Protein AF-A0A7S2U268-F1 (afdb_monomer)

Organism: NCBI:txid641309

pLDDT: mean 91.75, std 9.4, range [58.88, 98.69]

Secondary structure (DSSP, 8-state):
-----TTSPPB-TTSPBP--EEEEEE-GGGSHHHHHH--EEEEEEPPEEEES--TTSSPEEEE-EEEEEEESSSSSPEEEEEEEEGGG--SPPPTTS-S-----S------TTTT-

Sequence (116 aa):
NATIVSGTIWKDTDGRAVHAHGAGVLLPHAHPDGQATGRYFMVGTTQKLPLPYGPKGEPAWISQGINLYSSPDLAAWTFEGEILANTSITTPLPPGEPGFYRIERPKLLYNALTDR

Nearest PDB structures (foldseek):
  3vsf-assembly4_D  TM=8.263E-01  e=2.862E-04  Acetivibrio thermocellus ATCC 27405
  3qz4-assembly2_B  TM=7.766E-01  e=2.216E-01  Bacteroides thetaiotaomicron
  3qef-assembly1_A  TM=7.635E-01  e=4.385E-01  Cellvibrio japonicus Ueda107
  4jde-assembly1_B  TM=4.069E-01  e=6.346E+00  Caenorhabditis elegans

InterPro domains:
  IPR023296 Glycosyl hydrolase, five-bladed beta-propeller domain superfamily [G3DSA:2.115.10.20] (1-116)
  IPR023296 Glycosyl hydrolase, five-bladed beta-propeller domain superfamily [SSF75005] (37-111)

Solvent-accessible surface area (backbone atoms only — not comparable to full-atom values): 6940 Å² total; per-residue (Å²): 132,74,75,86,69,84,97,58,89,51,50,26,79,85,68,45,74,66,45,50,44,61,53,37,72,40,52,21,87,63,36,72,68,18,56,78,68,55,26,33,38,39,34,6,16,31,62,67,44,82,38,93,46,26,80,82,69,44,81,31,73,43,26,56,30,31,26,34,29,36,20,79,66,86,50,61,31,38,80,73,43,74,81,41,50,52,86,71,58,81,76,80,74,65,92,84,57,61,83,71,71,90,57,76,57,48,81,79,78,62,41,83,92,72,77,78

Structure (mmCIF, N/CA/C/O backbone):
data_AF-A0A7S2U268-F1
#
_entry.id   AF-A0A7S2U268-F1
#
loop_
_atom_site.group_PDB
_atom_site.id
_atom_site.type_symbol
_atom_site.label_atom_id
_atom_site.label_alt_id
_atom_site.label_comp_id
_atom_site.label_asym_id
_atom_site.label_entity_id
_atom_site.label_seq_id
_atom_site.pdbx_PDB_ins_code
_atom_site.Cartn_x
_atom_site.Cartn_y
_atom_site.Cartn_z
_atom_site.occupancy
_atom_site.B_iso_or_equiv
_atom_site.auth_seq_id
_atom_site.auth_comp_id
_atom_site.auth_asym_id
_atom_site.auth_atom_id
_atom_site.pdbx_PDB_model_num
ATOM 1 N N . ASN A 1 1 ? -16.799 -10.611 15.903 1.00 60.53 1 ASN A N 1
ATOM 2 C CA . ASN A 1 1 ? -15.527 -11.275 15.557 1.00 60.53 1 ASN A CA 1
ATOM 3 C C . ASN A 1 1 ? -15.279 -11.159 14.074 1.00 60.53 1 ASN A C 1
ATOM 5 O O . ASN A 1 1 ? -16.078 -11.660 13.292 1.00 60.53 1 ASN A O 1
ATOM 9 N N . ALA A 1 2 ? -14.182 -10.502 13.714 1.00 75.25 2 ALA A N 1
ATOM 10 C CA . ALA A 1 2 ? -13.579 -10.619 12.397 1.00 75.25 2 ALA A CA 1
ATOM 11 C C . ALA A 1 2 ? -13.251 -12.097 12.113 1.00 75.25 2 ALA A C 1
ATOM 13 O O . ALA A 1 2 ? -12.723 -12.787 12.986 1.00 75.25 2 ALA A O 1
ATOM 14 N N . THR A 1 3 ? -13.597 -12.597 10.925 1.00 85.56 3 THR A N 1
ATOM 15 C CA . THR A 1 3 ? -13.247 -13.957 10.487 1.00 85.56 3 THR A CA 1
ATOM 16 C C . THR A 1 3 ? -12.290 -13.854 9.315 1.00 85.56 3 THR A C 1
ATOM 18 O O . THR A 1 3 ? -12.619 -13.247 8.300 1.00 85.56 3 THR A O 1
ATOM 21 N N . ILE A 1 4 ? -11.115 -14.463 9.452 1.00 89.06 4 ILE A N 1
ATOM 22 C CA . ILE A 1 4 ? -10.127 -14.538 8.379 1.00 89.06 4 ILE A CA 1
ATOM 23 C C . ILE A 1 4 ? -10.269 -15.895 7.697 1.00 89.06 4 ILE A C 1
ATOM 25 O O . ILE A 1 4 ? -10.097 -16.935 8.332 1.00 89.06 4 ILE A O 1
ATOM 29 N N . VAL A 1 5 ? -10.553 -15.880 6.396 1.00 91.69 5 VAL A N 1
ATOM 30 C CA . VAL A 1 5 ? -10.553 -17.084 5.560 1.00 91.69 5 VAL A CA 1
ATOM 31 C C . VAL A 1 5 ? -9.268 -17.095 4.739 1.00 91.69 5 VAL A C 1
ATOM 33 O O . VAL A 1 5 ? -9.019 -16.217 3.910 1.00 91.69 5 VAL A O 1
ATOM 36 N N . SER A 1 6 ? -8.405 -18.068 5.025 1.00 93.00 6 SER A N 1
ATOM 37 C CA . SER A 1 6 ? -7.132 -18.227 4.321 1.00 93.00 6 SER A CA 1
ATOM 38 C C . SER A 1 6 ? -7.352 -18.751 2.899 1.00 93.00 6 SER A C 1
ATOM 40 O O . SER A 1 6 ? -8.242 -19.564 2.661 1.00 93.00 6 SER A O 1
ATOM 42 N N . GLY A 1 7 ? -6.532 -18.290 1.951 1.00 93.25 7 GLY A N 1
ATOM 43 C CA . GLY A 1 7 ? -6.568 -18.729 0.549 1.00 93.25 7 GLY A CA 1
ATOM 44 C C . GLY A 1 7 ? -7.660 -18.090 -0.317 1.00 93.25 7 GLY A C 1
ATOM 45 O O . GLY A 1 7 ? -7.687 -18.326 -1.521 1.00 93.25 7 GLY A O 1
ATOM 46 N N . THR A 1 8 ? -8.533 -17.256 0.254 1.00 93.31 8 THR A N 1
ATOM 47 C CA . THR A 1 8 ? -9.549 -16.504 -0.498 1.00 93.31 8 THR A CA 1
ATOM 48 C C . THR A 1 8 ? -9.107 -15.072 -0.762 1.00 93.31 8 THR A C 1
ATOM 50 O O . THR A 1 8 ? -8.431 -14.471 0.072 1.00 93.31 8 THR A O 1
ATOM 53 N N . ILE A 1 9 ? -9.537 -14.498 -1.889 1.00 93.75 9 ILE A N 1
ATOM 54 C CA . ILE A 1 9 ? -9.331 -13.073 -2.173 1.00 93.75 9 ILE A CA 1
ATOM 55 C C . ILE A 1 9 ? -10.084 -12.251 -1.126 1.00 93.75 9 ILE A C 1
ATOM 57 O O . ILE A 1 9 ? -11.311 -12.327 -1.037 1.00 93.75 9 ILE A O 1
ATOM 61 N N . TRP A 1 10 ? -9.350 -11.453 -0.355 1.00 94.56 10 TRP A N 1
ATOM 62 C CA . TRP A 1 10 ? -9.947 -10.457 0.528 1.00 94.56 10 TRP A CA 1
ATOM 63 C C . TRP A 1 10 ? -10.436 -9.282 -0.304 1.00 94.56 10 TRP A C 1
ATOM 65 O O . TRP A 1 10 ? -9.751 -8.844 -1.232 1.00 94.56 10 TRP A O 1
ATOM 75 N N . LYS A 1 11 ? -11.619 -8.781 0.038 1.00 96.31 11 LYS A N 1
ATOM 76 C CA . LYS A 1 11 ? -12.142 -7.542 -0.523 1.00 96.31 11 LYS A CA 1
ATOM 77 C C . LYS A 1 11 ? -11.982 -6.422 0.493 1.00 96.31 11 LYS A C 1
ATOM 79 O O . LYS A 1 11 ? -12.218 -6.645 1.679 1.00 96.31 11 LYS A O 1
ATOM 84 N N . ASP A 1 12 ? -11.563 -5.258 0.022 1.00 97.69 12 ASP A N 1
ATOM 85 C CA . ASP A 1 12 ? -11.554 -4.039 0.818 1.00 97.69 12 ASP A CA 1
ATOM 86 C C . ASP A 1 12 ? -12.986 -3.530 1.061 1.00 97.69 12 ASP A C 1
ATOM 88 O O . ASP A 1 12 ? -13.970 -4.107 0.582 1.00 97.69 12 ASP A O 1
ATOM 92 N N . THR A 1 13 ? -13.114 -2.445 1.825 1.00 97.44 13 THR A N 1
ATOM 93 C CA . THR A 1 13 ? -14.405 -1.819 2.153 1.00 97.44 13 THR A CA 1
ATOM 94 C C . THR A 1 13 ? -15.181 -1.320 0.933 1.00 97.44 13 THR A C 1
ATOM 96 O O . THR A 1 13 ? -16.395 -1.154 1.026 1.00 97.44 13 THR A O 1
ATOM 99 N N . ASP A 1 14 ? -14.516 -1.147 -0.211 1.00 98.06 14 ASP A N 1
ATOM 100 C CA . ASP A 1 14 ? -15.131 -0.755 -1.481 1.00 98.06 14 ASP A CA 1
ATOM 101 C C . ASP A 1 14 ? -15.436 -1.967 -2.383 1.00 98.06 14 ASP A C 1
ATOM 103 O O . ASP A 1 14 ? -15.890 -1.823 -3.522 1.00 98.06 14 ASP A O 1
ATOM 107 N N . GLY A 1 15 ? -15.180 -3.186 -1.902 1.00 97.25 15 GLY A N 1
ATOM 108 C CA . GLY A 1 15 ? -15.417 -4.427 -2.629 1.00 97.25 15 GLY A CA 1
ATOM 109 C C . GLY A 1 15 ? -14.335 -4.792 -3.652 1.00 97.25 15 GLY A C 1
ATOM 110 O O . GLY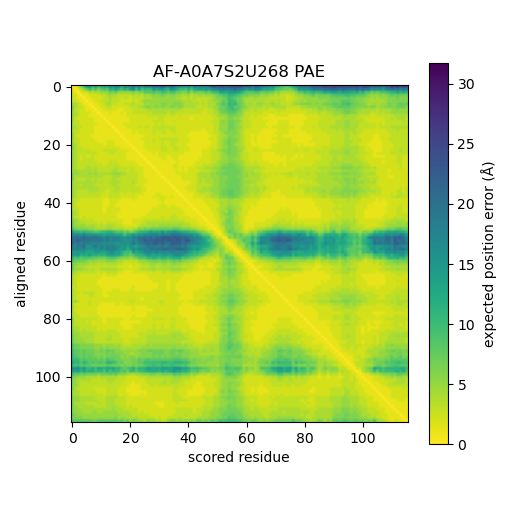 A 1 15 ? -14.525 -5.768 -4.391 1.00 97.25 15 GLY A O 1
ATOM 111 N N . ARG A 1 16 ? -13.213 -4.062 -3.711 1.00 98.06 16 ARG A N 1
ATOM 112 C CA . ARG A 1 16 ? -12.076 -4.364 -4.597 1.00 98.06 16 ARG A CA 1
ATOM 113 C C . ARG A 1 16 ? -11.151 -5.383 -3.947 1.00 98.06 16 ARG A C 1
ATOM 115 O O . ARG A 1 16 ? -11.099 -5.500 -2.730 1.00 98.06 16 ARG A O 1
ATOM 122 N N . ALA A 1 17 ? -10.422 -6.148 -4.754 1.00 97.62 17 ALA A N 1
ATOM 123 C CA . ALA A 1 17 ? -9.448 -7.093 -4.224 1.00 97.62 17 ALA A CA 1
ATOM 124 C C . ALA A 1 17 ? -8.323 -6.355 -3.476 1.00 97.62 17 ALA A C 1
ATOM 126 O O . ALA A 1 17 ? -7.766 -5.378 -3.976 1.00 97.62 17 ALA A O 1
ATOM 127 N N . VAL A 1 18 ? -7.967 -6.850 -2.293 1.00 97.81 18 VAL A N 1
ATOM 128 C CA . VAL A 1 18 ? -6.821 -6.344 -1.535 1.00 97.81 18 VAL A CA 1
ATOM 129 C C . VAL A 1 18 ? -5.533 -6.795 -2.222 1.00 97.81 18 VAL A C 1
ATOM 131 O O . VAL A 1 18 ? -5.224 -7.988 -2.282 1.00 97.81 18 VAL A O 1
ATOM 134 N N . HIS A 1 19 ? -4.752 -5.833 -2.707 1.00 97.88 19 HIS A N 1
ATOM 135 C CA . HIS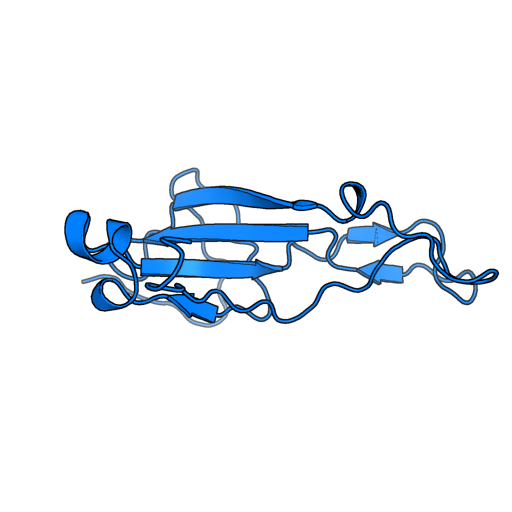 A 1 19 ? -3.459 -6.060 -3.346 1.00 97.88 19 HIS A CA 1
ATOM 136 C C . HIS A 1 19 ? -2.334 -5.495 -2.485 1.00 97.88 19 HIS A C 1
ATOM 138 O O . HIS A 1 19 ? -1.853 -4.388 -2.711 1.00 97.88 19 HIS A O 1
ATOM 144 N N . ALA A 1 20 ? -1.924 -6.281 -1.493 1.00 97.69 20 ALA A N 1
ATOM 145 C CA . ALA A 1 20 ? -0.786 -6.005 -0.626 1.00 97.69 20 ALA A CA 1
ATOM 146 C C . ALA A 1 20 ? 0.051 -7.287 -0.481 1.00 97.69 20 ALA A C 1
ATOM 148 O O . ALA A 1 20 ? -0.097 -8.056 0.465 1.00 97.69 20 ALA A O 1
ATOM 149 N N . HIS A 1 21 ? 0.910 -7.571 -1.460 1.00 97.38 21 HIS A N 1
ATOM 150 C CA . HIS A 1 21 ? 1.720 -8.793 -1.466 1.00 97.38 21 HIS A CA 1
ATOM 151 C C . HIS A 1 21 ? 3.037 -8.608 -0.702 1.00 97.38 21 HIS A C 1
ATOM 153 O O . HIS A 1 21 ? 3.577 -7.506 -0.608 1.00 97.38 21 HIS A O 1
ATOM 159 N N . GLY A 1 22 ? 3.571 -9.701 -0.140 1.00 97.38 22 GLY A N 1
ATOM 160 C CA . GLY A 1 22 ? 4.795 -9.648 0.673 1.00 97.38 22 GLY A CA 1
ATOM 161 C C . GLY A 1 22 ? 4.677 -8.685 1.860 1.00 97.38 22 GLY A C 1
ATOM 162 O O . GLY A 1 22 ? 5.663 -8.031 2.208 1.00 97.38 22 GLY A O 1
ATOM 163 N N . ALA A 1 23 ? 3.463 -8.569 2.403 1.00 97.25 23 ALA A N 1
ATOM 164 C CA . ALA A 1 23 ? 3.068 -7.483 3.276 1.00 97.25 23 ALA A CA 1
ATOM 165 C C . ALA A 1 23 ? 3.736 -7.504 4.655 1.00 97.25 23 ALA A C 1
ATOM 167 O O . ALA A 1 23 ? 4.191 -8.540 5.144 1.00 97.25 23 ALA A O 1
ATOM 168 N N . GLY A 1 24 ? 3.752 -6.331 5.284 1.00 97.56 24 GLY A N 1
ATOM 169 C CA . GLY A 1 24 ? 3.968 -6.142 6.715 1.00 97.56 24 GLY A CA 1
ATOM 170 C C . GLY A 1 24 ? 2.810 -5.351 7.320 1.00 97.56 24 GLY A C 1
ATOM 171 O O . GLY A 1 24 ? 2.141 -4.604 6.609 1.00 97.56 24 GLY A O 1
ATOM 172 N N . VAL A 1 25 ? 2.576 -5.511 8.623 1.00 97.38 25 VAL A N 1
ATOM 173 C CA . VAL A 1 25 ? 1.532 -4.782 9.357 1.00 97.38 25 VAL A CA 1
ATOM 174 C C . VAL A 1 25 ? 2.171 -3.991 10.492 1.00 97.38 25 VAL A C 1
ATOM 176 O O . VAL A 1 25 ? 2.879 -4.560 11.322 1.00 97.38 25 VAL A O 1
ATOM 179 N N . LEU A 1 26 ? 1.908 -2.688 10.527 1.00 97.38 26 LEU A N 1
ATOM 180 C CA . LEU A 1 26 ? 2.221 -1.806 11.640 1.00 97.38 26 LEU A CA 1
ATOM 181 C C . LEU A 1 26 ? 1.075 -1.869 12.654 1.00 97.38 26 LEU A C 1
ATOM 183 O O . LEU A 1 26 ? -0.096 -1.699 12.304 1.00 97.38 26 LEU A O 1
ATOM 187 N N . LEU A 1 27 ? 1.420 -2.159 13.907 1.00 97.38 27 LEU A N 1
ATOM 188 C CA . LEU A 1 27 ? 0.456 -2.284 14.998 1.00 97.38 27 LEU A CA 1
ATOM 189 C C . LEU A 1 27 ? 0.024 -0.897 15.502 1.00 97.38 27 LEU A C 1
ATOM 191 O O . LEU A 1 27 ? 0.837 0.027 15.449 1.00 97.38 27 LEU A O 1
ATOM 195 N N . PRO A 1 28 ? -1.186 -0.757 16.078 1.00 97.31 28 PRO A N 1
ATOM 196 C CA . PRO A 1 28 ? -1.686 0.524 16.571 1.00 97.31 28 PRO A CA 1
ATOM 197 C C . PRO A 1 28 ? -0.695 1.250 17.488 1.00 97.31 28 PRO A C 1
ATOM 199 O O . PRO A 1 28 ? -0.415 2.425 17.304 1.00 97.31 28 PRO A O 1
ATOM 202 N N . HIS A 1 29 ? -0.071 0.540 18.430 1.00 96.75 29 HIS A N 1
ATOM 203 C CA . HIS A 1 29 ? 0.864 1.150 19.379 1.00 96.75 29 HIS A CA 1
ATOM 204 C C . HIS A 1 29 ? 2.199 1.599 18.762 1.00 96.75 29 HIS A C 1
ATOM 206 O O . HIS A 1 29 ? 2.953 2.306 19.426 1.00 96.75 29 HIS A O 1
ATOM 212 N N . ALA A 1 30 ? 2.510 1.202 17.526 1.00 96.31 30 ALA A N 1
ATOM 213 C CA . ALA A 1 30 ? 3.791 1.481 16.884 1.00 96.31 30 ALA A CA 1
ATOM 214 C C . ALA A 1 30 ? 3.837 2.834 16.145 1.00 96.31 30 ALA A C 1
ATOM 216 O O . ALA A 1 30 ? 4.903 3.205 15.664 1.00 96.31 30 ALA A O 1
ATOM 217 N N . HIS A 1 31 ? 2.719 3.567 16.052 1.00 95.25 31 HIS A N 1
ATOM 218 C CA . HIS A 1 31 ? 2.628 4.869 15.377 1.00 95.25 31 HIS A CA 1
ATOM 219 C C . HIS A 1 31 ? 1.604 5.790 16.069 1.00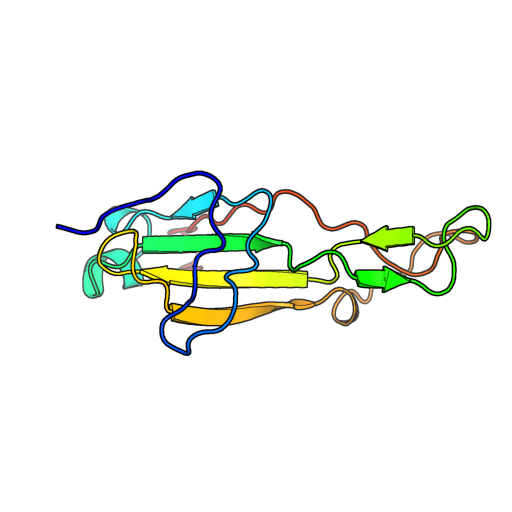 95.25 31 HIS A C 1
ATOM 221 O O . HIS A 1 31 ? 0.563 5.280 16.491 1.00 95.25 31 HIS A O 1
ATOM 227 N N . PRO A 1 32 ? 1.821 7.119 16.148 1.00 95.94 32 PRO A N 1
ATOM 228 C CA . PRO A 1 32 ? 0.872 8.055 16.763 1.00 95.94 32 PRO A CA 1
ATOM 229 C C . PRO A 1 32 ? -0.559 7.956 16.211 1.00 95.94 32 PRO A C 1
ATOM 231 O O . PRO A 1 32 ? -1.500 7.812 16.989 1.00 95.94 32 PRO A O 1
ATOM 234 N N . ASP A 1 33 ? -0.740 7.916 14.887 1.00 93.81 33 ASP A N 1
ATOM 235 C CA . ASP A 1 33 ? -2.081 7.754 14.296 1.00 93.81 33 ASP A CA 1
ATOM 236 C C . ASP A 1 33 ? -2.701 6.398 14.638 1.00 93.81 33 ASP A C 1
ATOM 238 O O . ASP A 1 33 ? -3.910 6.297 14.845 1.00 93.81 33 ASP A O 1
ATOM 242 N N . GLY A 1 34 ? -1.880 5.348 14.740 1.00 95.25 34 GLY A N 1
ATOM 243 C CA . GLY A 1 34 ? -2.337 4.033 15.181 1.00 95.25 34 GLY A CA 1
ATOM 244 C C . GLY A 1 34 ? -2.827 4.075 16.626 1.00 95.25 34 GLY A C 1
ATOM 245 O O . GLY A 1 34 ? -3.877 3.516 16.929 1.00 95.25 34 GLY A O 1
ATOM 246 N N . GLN A 1 35 ? -2.130 4.796 17.507 1.00 96.50 35 GLN A N 1
ATOM 247 C CA . GLN A 1 35 ? -2.524 4.975 18.905 1.00 96.50 35 GLN A CA 1
ATOM 248 C C . GLN A 1 35 ? -3.809 5.800 19.025 1.00 96.50 35 GLN A C 1
ATOM 250 O O . GLN A 1 35 ? -4.694 5.438 19.797 1.00 96.50 35 GLN A O 1
ATOM 255 N N . ALA A 1 36 ? -3.935 6.873 18.241 1.00 96.94 36 ALA A N 1
ATOM 256 C CA . ALA A 1 36 ? -5.098 7.754 18.260 1.00 96.94 36 ALA A CA 1
ATOM 257 C C . ALA A 1 36 ? -6.362 7.084 17.699 1.00 96.94 36 ALA A C 1
ATOM 259 O O . ALA A 1 36 ? -7.465 7.328 18.185 1.00 96.94 36 ALA A O 1
ATOM 260 N N . THR A 1 37 ? -6.213 6.242 16.674 1.00 96.75 37 THR A N 1
ATOM 261 C CA . THR A 1 37 ? -7.349 5.635 15.960 1.00 96.75 37 THR A CA 1
ATOM 262 C C . THR A 1 37 ? -7.617 4.179 16.338 1.00 96.75 37 THR A C 1
ATOM 264 O O . THR A 1 37 ? -8.676 3.651 16.005 1.00 96.75 37 THR A O 1
ATOM 267 N N . GLY A 1 38 ? -6.666 3.509 16.992 1.00 97.38 38 GLY A N 1
ATOM 268 C CA . GLY A 1 38 ? -6.694 2.065 17.229 1.00 97.38 38 GLY A CA 1
ATOM 269 C C . GLY A 1 38 ? -6.473 1.218 15.969 1.00 97.38 38 GLY A C 1
ATOM 270 O O . GLY A 1 38 ? -6.738 0.017 16.003 1.00 97.38 38 GLY A O 1
ATOM 271 N N . ARG A 1 39 ? -6.029 1.812 14.851 1.00 97.12 39 ARG A N 1
ATOM 272 C CA . ARG A 1 39 ? -5.931 1.130 13.551 1.00 97.12 39 ARG A CA 1
ATOM 273 C C . ARG A 1 39 ? -4.597 0.429 13.331 1.00 97.12 39 ARG A C 1
ATOM 275 O O . ARG A 1 39 ? -3.535 0.896 13.736 1.00 97.12 39 ARG A O 1
ATOM 282 N N . TYR A 1 40 ? -4.682 -0.682 12.612 1.00 97.56 40 TYR A N 1
ATOM 283 C CA . TYR A 1 40 ? -3.567 -1.388 11.996 1.00 97.56 40 TYR A CA 1
ATOM 284 C C . TYR A 1 40 ? -3.314 -0.816 10.603 1.00 97.56 40 TYR A C 1
ATOM 286 O O . TYR A 1 40 ? -4.271 -0.476 9.908 1.00 97.56 40 TYR A O 1
ATOM 294 N N . PHE A 1 41 ? -2.056 -0.791 10.164 1.00 98.06 41 PHE A N 1
ATOM 295 C CA . PHE A 1 41 ? -1.692 -0.376 8.806 1.00 98.06 41 PHE A CA 1
ATOM 296 C C . PHE A 1 41 ? -0.928 -1.488 8.095 1.00 98.06 41 PHE A C 1
ATOM 298 O O . PHE A 1 41 ? 0.141 -1.893 8.543 1.00 98.06 41 PHE A O 1
ATOM 305 N N . MET A 1 42 ? -1.461 -1.994 6.987 1.00 98.19 42 MET A N 1
ATOM 306 C CA . MET A 1 42 ? -0.823 -3.014 6.162 1.00 98.19 42 MET A CA 1
ATOM 307 C C . MET A 1 42 ? -0.164 -2.372 4.949 1.00 98.19 42 MET A C 1
ATOM 309 O O . MET A 1 42 ? -0.824 -1.721 4.144 1.00 98.19 42 MET A O 1
ATOM 313 N N . VAL A 1 43 ? 1.134 -2.615 4.796 1.00 98.62 43 VAL A N 1
ATOM 314 C CA . VAL A 1 43 ? 1.916 -2.214 3.628 1.00 98.62 43 VAL A CA 1
ATOM 315 C C . VAL A 1 43 ? 2.232 -3.445 2.793 1.00 98.62 43 VAL A C 1
ATOM 317 O O . VAL A 1 43 ? 2.656 -4.465 3.332 1.00 98.62 43 VAL A O 1
ATOM 320 N N . GLY A 1 44 ? 2.068 -3.373 1.477 1.00 98.62 44 GLY A N 1
ATOM 321 C CA . GLY A 1 44 ? 2.414 -4.477 0.584 1.00 98.62 44 GLY A CA 1
ATOM 322 C C . GLY A 1 44 ? 2.549 -4.023 -0.857 1.00 98.62 44 GLY A C 1
ATOM 323 O O . GLY A 1 44 ? 2.148 -2.921 -1.211 1.00 98.62 44 GLY A O 1
ATOM 324 N N . THR A 1 45 ? 3.141 -4.855 -1.705 1.00 98.44 45 THR A N 1
ATOM 325 C CA . THR A 1 45 ? 3.276 -4.501 -3.118 1.00 98.44 45 THR A CA 1
ATOM 326 C C . THR A 1 45 ? 1.959 -4.663 -3.862 1.00 98.44 45 THR A C 1
ATOM 328 O O . THR A 1 45 ? 1.143 -5.526 -3.520 1.00 98.44 45 THR A O 1
ATOM 331 N N . THR A 1 46 ? 1.776 -3.857 -4.905 1.00 97.56 46 THR A N 1
ATOM 332 C CA . THR A 1 46 ? 0.623 -3.941 -5.807 1.00 97.56 46 THR A CA 1
ATOM 333 C C . THR A 1 46 ? 0.570 -5.291 -6.530 1.00 97.56 46 THR A C 1
ATOM 335 O O . THR A 1 46 ? 1.543 -6.060 -6.537 1.00 97.56 46 THR A O 1
ATOM 338 N N . GLN A 1 47 ? -0.567 -5.596 -7.161 1.00 95.62 47 GLN A N 1
ATOM 339 C CA . GLN A 1 47 ? -0.693 -6.756 -8.042 1.00 95.62 47 GLN A CA 1
ATOM 340 C C . GLN A 1 47 ? 0.431 -6.759 -9.086 1.00 95.62 47 GLN A C 1
ATOM 342 O O . GLN A 1 47 ? 0.831 -5.712 -9.595 1.00 95.62 47 GLN A O 1
ATOM 347 N N . LYS A 1 48 ? 0.920 -7.948 -9.446 1.00 93.06 48 LYS A N 1
ATOM 348 C CA . LYS A 1 48 ? 1.805 -8.069 -10.602 1.00 93.06 48 LYS A CA 1
ATOM 349 C C . LYS A 1 48 ? 1.035 -7.777 -11.888 1.00 93.06 48 LYS A C 1
ATOM 351 O O . LYS A 1 48 ? 0.042 -8.447 -12.170 1.00 93.06 48 LYS A O 1
ATOM 356 N N . LEU A 1 49 ? 1.533 -6.830 -12.673 1.00 89.62 49 LEU A N 1
ATOM 357 C CA . LEU A 1 49 ? 1.016 -6.489 -13.996 1.00 89.62 49 LEU A CA 1
ATOM 358 C C . LEU A 1 49 ? 2.063 -6.820 -15.069 1.00 89.62 49 LEU A C 1
ATOM 360 O O . LEU A 1 49 ? 3.265 -6.804 -14.767 1.00 89.62 49 LEU A O 1
ATOM 364 N N . PRO A 1 50 ? 1.633 -7.152 -16.300 1.00 86.50 50 PRO A N 1
ATOM 365 C CA . PRO A 1 50 ? 2.557 -7.430 -17.386 1.00 86.50 50 PRO A CA 1
ATOM 366 C C . PRO A 1 50 ? 3.313 -6.158 -17.785 1.00 86.50 50 PRO A C 1
ATOM 368 O O . PRO A 1 50 ? 2.737 -5.074 -17.874 1.00 86.50 50 PRO A O 1
ATOM 371 N N . LEU A 1 51 ? 4.603 -6.307 -18.064 1.00 78.06 51 LEU A N 1
ATOM 372 C CA . LEU A 1 51 ? 5.417 -5.320 -18.756 1.00 78.06 51 LEU A CA 1
ATOM 373 C C . LEU A 1 51 ? 5.595 -5.729 -20.219 1.00 78.06 51 LEU A C 1
ATOM 375 O O . LEU A 1 51 ? 5.764 -6.921 -20.492 1.00 78.06 51 LEU A O 1
ATOM 379 N N . PRO A 1 52 ? 5.612 -4.757 -21.151 1.00 64.06 52 PRO A N 1
ATOM 380 C CA . PRO A 1 52 ? 5.774 -5.043 -22.572 1.00 64.06 52 PRO A CA 1
ATOM 381 C C . PRO A 1 52 ? 7.123 -5.702 -22.898 1.00 64.06 52 PRO A C 1
ATOM 383 O O . PRO A 1 52 ? 7.182 -6.481 -23.843 1.00 64.06 52 PRO A O 1
ATOM 386 N N . TYR A 1 53 ? 8.178 -5.459 -22.107 1.00 63.41 53 TYR A N 1
ATOM 387 C CA . TYR A 1 53 ? 9.500 -6.060 -22.308 1.00 63.41 53 TYR A CA 1
ATOM 388 C C . TYR A 1 53 ? 10.176 -6.382 -20.966 1.00 63.41 53 TYR A C 1
ATOM 390 O O . TYR A 1 53 ? 10.385 -5.499 -20.136 1.00 63.41 53 TYR A O 1
ATOM 398 N N . GLY A 1 54 ? 10.517 -7.651 -20.740 1.00 63.22 54 GLY A N 1
ATOM 399 C CA . GLY A 1 54 ? 11.450 -8.079 -19.697 1.00 63.22 54 GLY A CA 1
ATOM 400 C C . GLY A 1 54 ? 12.915 -7.972 -20.148 1.00 63.22 54 GLY A C 1
ATOM 401 O O . GLY A 1 54 ? 13.177 -7.700 -21.320 1.00 63.22 54 GLY A O 1
ATOM 402 N N . PRO A 1 55 ? 13.889 -8.250 -19.258 1.00 58.88 55 PRO A N 1
ATOM 403 C CA . PRO A 1 55 ? 15.322 -8.131 -19.559 1.00 58.88 55 PRO A CA 1
ATOM 404 C C . PRO A 1 55 ? 15.796 -8.964 -20.761 1.00 58.88 55 PRO A C 1
ATOM 406 O O . PRO A 1 55 ? 16.825 -8.660 -21.353 1.00 58.88 55 PRO A O 1
ATOM 409 N N . LYS A 1 56 ? 15.064 -10.025 -21.125 1.00 64.75 56 LYS A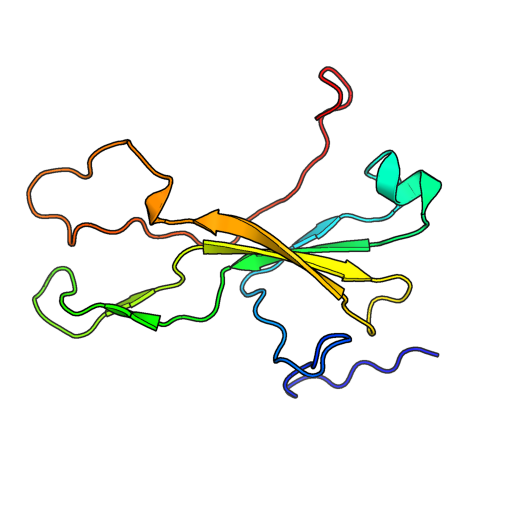 N 1
ATOM 410 C CA . LYS A 1 56 ? 15.379 -10.899 -22.268 1.00 64.75 56 LYS A CA 1
ATOM 411 C C . LYS A 1 56 ? 14.334 -10.836 -23.390 1.00 64.75 56 LYS A C 1
ATOM 413 O O . LYS A 1 56 ? 14.275 -11.732 -24.224 1.00 64.75 56 LYS A O 1
ATOM 418 N N . GLY A 1 57 ? 13.489 -9.802 -23.405 1.00 67.38 57 GLY A N 1
ATOM 419 C CA . GLY A 1 57 ? 12.423 -9.644 -24.403 1.00 67.38 57 GLY A CA 1
ATOM 420 C C . GLY A 1 57 ? 11.183 -10.516 -24.167 1.00 67.38 57 GLY A C 1
ATOM 421 O O . GLY A 1 57 ? 10.274 -10.514 -24.991 1.00 67.38 57 GLY A O 1
ATOM 422 N N . GLU A 1 58 ? 11.115 -11.240 -23.047 1.00 70.75 58 GLU A N 1
ATOM 423 C CA . GLU A 1 58 ? 9.926 -11.992 -22.631 1.00 70.75 58 GLU A CA 1
ATOM 424 C C . GLU A 1 58 ? 8.937 -11.127 -21.826 1.00 70.75 58 GLU A C 1
ATOM 426 O O . GLU A 1 58 ? 9.355 -10.151 -21.195 1.00 70.75 58 GLU A O 1
ATOM 431 N N . PRO A 1 59 ? 7.636 -11.474 -21.780 1.00 72.50 59 PRO A N 1
ATOM 432 C CA . PRO A 1 59 ? 6.687 -10.816 -20.888 1.00 72.50 59 PRO A CA 1
ATOM 433 C C . PRO A 1 59 ? 7.130 -10.956 -19.426 1.00 72.50 59 PRO A C 1
ATOM 435 O O . PRO A 1 59 ? 7.195 -12.061 -18.884 1.00 72.50 59 PRO A O 1
ATOM 438 N N . ALA A 1 60 ? 7.414 -9.833 -18.769 1.00 78.88 60 ALA A N 1
ATOM 439 C CA . ALA A 1 60 ? 7.722 -9.806 -17.343 1.00 78.88 60 ALA A CA 1
ATOM 440 C C . ALA A 1 60 ? 6.477 -9.428 -16.536 1.00 78.88 60 ALA A C 1
ATOM 442 O O . ALA A 1 60 ? 5.661 -8.630 -16.981 1.00 78.88 60 ALA A O 1
ATOM 443 N N . TRP A 1 61 ? 6.347 -9.976 -15.328 1.00 88.31 61 TRP A N 1
ATOM 444 C CA . TRP A 1 61 ? 5.263 -9.651 -14.399 1.00 88.31 61 TRP A CA 1
ATOM 445 C C . TRP A 1 61 ? 5.853 -9.079 -13.118 1.00 88.31 61 TRP A C 1
ATOM 447 O O . TRP A 1 61 ? 6.489 -9.806 -12.345 1.00 88.31 61 TRP A O 1
ATOM 457 N N . ILE A 1 62 ? 5.641 -7.786 -12.885 1.00 89.81 62 ILE A N 1
ATOM 458 C CA . ILE A 1 62 ? 6.184 -7.088 -11.715 1.00 89.81 62 ILE A CA 1
ATOM 459 C C . ILE A 1 62 ? 5.091 -6.331 -10.972 1.00 89.81 62 ILE A C 1
ATOM 461 O O . ILE A 1 62 ? 4.116 -5.881 -11.571 1.00 89.81 62 ILE A O 1
ATOM 465 N N . SER A 1 63 ? 5.270 -6.181 -9.663 1.00 94.38 63 SER A N 1
ATOM 466 C CA . SER A 1 63 ? 4.539 -5.169 -8.907 1.00 94.38 63 SER A CA 1
ATOM 467 C C . SER A 1 63 ? 5.079 -3.795 -9.289 1.00 94.38 63 SER A C 1
ATOM 469 O O . SER A 1 63 ? 6.292 -3.607 -9.392 1.00 94.38 63 SER A O 1
ATOM 471 N N . GLN A 1 64 ? 4.176 -2.847 -9.502 1.00 92.56 64 GLN A N 1
ATOM 472 C CA . GLN A 1 64 ? 4.511 -1.501 -9.974 1.00 92.56 64 GLN A CA 1
ATOM 473 C C . GLN A 1 64 ? 4.407 -0.438 -8.877 1.00 92.56 64 GLN A C 1
ATOM 475 O O . GLN A 1 64 ? 4.625 0.734 -9.145 1.00 92.56 64 GLN A O 1
ATOM 480 N N . GLY A 1 65 ? 4.121 -0.832 -7.638 1.00 96.75 65 GLY A N 1
ATOM 481 C CA . GLY A 1 65 ? 4.016 0.105 -6.531 1.00 96.75 65 GLY A CA 1
ATOM 482 C C . GLY A 1 65 ? 3.858 -0.578 -5.180 1.00 96.75 65 GLY A C 1
ATOM 483 O O . GLY A 1 65 ? 3.939 -1.809 -5.061 1.00 96.75 65 GLY A O 1
ATOM 484 N N . ILE A 1 66 ? 3.633 0.244 -4.162 1.00 98.56 66 ILE A N 1
ATOM 485 C CA . ILE A 1 66 ? 3.377 -0.151 -2.779 1.00 98.56 66 ILE A CA 1
ATOM 486 C C . ILE A 1 66 ? 2.032 0.434 -2.365 1.00 98.56 66 ILE A C 1
ATOM 488 O O . ILE A 1 66 ? 1.860 1.649 -2.357 1.00 98.56 66 ILE A O 1
ATOM 492 N N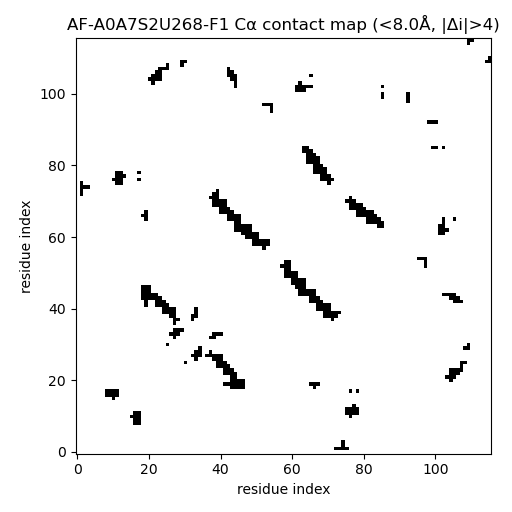 . ASN A 1 67 ? 1.109 -0.435 -1.974 1.00 98.69 67 ASN A N 1
ATOM 493 C CA . ASN A 1 67 ? -0.182 -0.056 -1.425 1.00 98.69 67 ASN A CA 1
ATOM 494 C C . ASN A 1 67 ? -0.133 0.005 0.1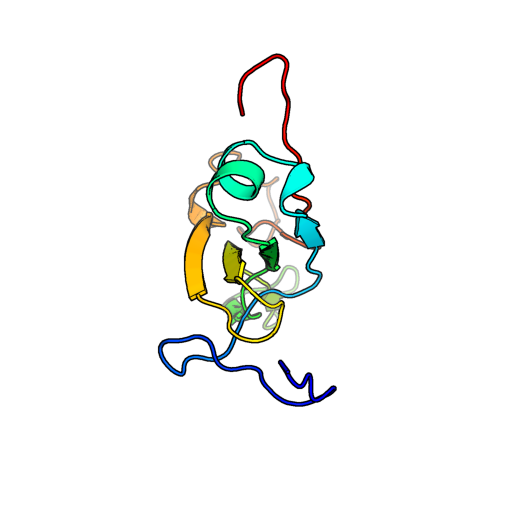01 1.00 98.69 67 ASN A C 1
ATOM 496 O O . ASN A 1 67 ? 0.548 -0.798 0.751 1.00 98.69 67 ASN A O 1
ATOM 500 N N . LEU A 1 68 ? -0.922 0.924 0.650 1.00 98.62 68 LEU A N 1
ATOM 501 C CA . LEU A 1 68 ? -1.244 1.034 2.063 1.00 98.62 68 LEU A CA 1
ATOM 502 C C . LEU A 1 68 ? -2.734 0.752 2.267 1.00 98.62 68 LEU A C 1
ATOM 504 O O . LEU A 1 68 ? -3.592 1.293 1.568 1.00 98.62 68 LEU A O 1
ATOM 508 N N . TYR A 1 69 ? -3.026 -0.085 3.253 1.00 98.62 69 TYR A N 1
ATOM 509 C CA . TYR A 1 69 ? -4.373 -0.326 3.752 1.00 98.62 69 TYR A CA 1
ATOM 510 C C . TYR A 1 69 ? -4.414 -0.067 5.257 1.00 98.62 69 TYR A C 1
ATOM 512 O O . TYR A 1 69 ? -3.421 -0.313 5.943 1.00 98.62 69 TYR A O 1
ATOM 520 N N . SER A 1 70 ? -5.561 0.348 5.792 1.00 98.25 70 SER A N 1
ATOM 521 C CA . SER A 1 70 ? -5.804 0.391 7.237 1.00 98.25 70 SER A CA 1
ATOM 522 C C . SER A 1 70 ? -6.923 -0.564 7.644 1.00 98.25 70 SER A C 1
ATOM 524 O O . SER A 1 70 ? -7.765 -0.939 6.829 1.00 98.25 70 SER A O 1
ATOM 526 N N . SER A 1 71 ? -6.935 -1.000 8.901 1.00 97.25 71 SER A N 1
ATOM 527 C CA . SER A 1 71 ? -8.005 -1.848 9.430 1.00 97.25 71 SER A CA 1
ATOM 528 C C . SER A 1 71 ? -8.236 -1.590 10.917 1.00 97.25 71 SER A C 1
ATOM 530 O O . SER A 1 71 ? -7.264 -1.386 11.645 1.00 97.25 71 SER A O 1
ATOM 532 N N . PRO A 1 72 ? -9.489 -1.612 11.404 1.00 96.12 72 PRO A N 1
ATOM 533 C CA . PRO A 1 72 ? -9.771 -1.587 12.836 1.00 96.12 72 PRO A CA 1
ATOM 534 C C . PRO A 1 72 ? -9.662 -2.975 13.493 1.00 96.12 72 PRO A C 1
ATOM 536 O O . PRO A 1 72 ? -9.555 -3.061 14.713 1.00 96.12 72 PRO A O 1
ATOM 539 N N . ASP A 1 73 ? -9.720 -4.064 12.718 1.00 94.81 73 ASP A N 1
ATOM 540 C CA . ASP A 1 73 ? -9.975 -5.415 13.243 1.00 94.81 73 ASP A CA 1
ATOM 541 C C . ASP A 1 73 ? -9.188 -6.544 12.549 1.00 94.81 73 ASP 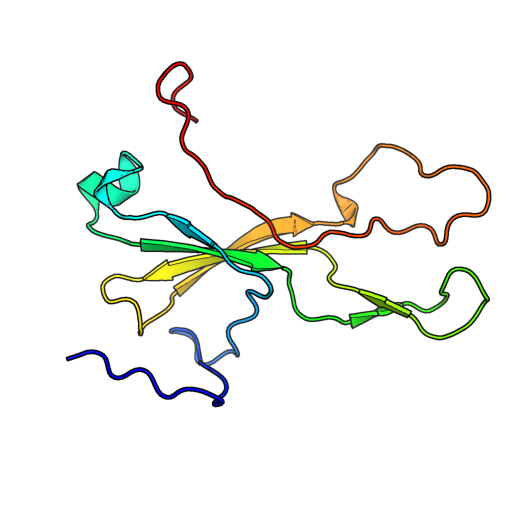A C 1
ATOM 543 O O . ASP A 1 73 ? -9.425 -7.718 12.836 1.00 94.81 73 ASP A O 1
ATOM 547 N N . LEU A 1 74 ? -8.250 -6.193 11.660 1.00 94.62 74 LEU A N 1
ATOM 548 C CA . LEU A 1 74 ? -7.442 -7.095 10.827 1.00 94.62 74 LEU A CA 1
ATOM 549 C C . LEU A 1 74 ? -8.216 -7.881 9.751 1.00 94.62 74 LEU A C 1
ATOM 551 O O . LEU A 1 74 ? -7.610 -8.709 9.066 1.00 94.62 74 LEU A O 1
ATOM 555 N N . ALA A 1 75 ? -9.513 -7.623 9.552 1.00 93.75 75 ALA A N 1
ATOM 556 C CA . ALA A 1 75 ? -10.309 -8.266 8.502 1.00 93.75 75 ALA A CA 1
ATOM 557 C C . ALA A 1 75 ? -10.964 -7.273 7.538 1.00 93.75 75 ALA A C 1
ATOM 559 O O . ALA A 1 75 ? -10.938 -7.502 6.329 1.00 93.75 75 ALA A O 1
ATOM 560 N N . ALA A 1 76 ? -11.529 -6.177 8.042 1.00 95.00 76 ALA A N 1
ATOM 561 C CA . ALA A 1 76 ? -12.060 -5.102 7.217 1.00 95.00 76 ALA A CA 1
ATOM 562 C C . ALA A 1 76 ? -10.922 -4.148 6.842 1.00 95.00 76 ALA A C 1
ATOM 564 O O . ALA A 1 76 ? -10.452 -3.376 7.680 1.00 95.00 76 ALA A O 1
ATOM 565 N N . TRP A 1 77 ? -10.459 -4.222 5.594 1.00 97.75 77 TRP A N 1
ATOM 566 C CA . TRP A 1 77 ? -9.364 -3.394 5.088 1.00 97.75 77 TRP A CA 1
ATOM 567 C C . TRP A 1 77 ? -9.900 -2.222 4.267 1.00 97.75 77 TRP A C 1
ATOM 569 O O . TRP A 1 77 ? -10.644 -2.430 3.315 1.00 97.75 77 TRP A O 1
ATOM 579 N N . THR A 1 78 ? -9.501 -1.002 4.609 1.00 98.44 78 THR A N 1
ATOM 580 C CA . THR A 1 78 ? -9.734 0.211 3.815 1.00 98.44 78 THR A CA 1
ATOM 581 C C . THR A 1 78 ? -8.486 0.509 2.997 1.00 98.44 78 THR A C 1
ATOM 583 O O . THR A 1 78 ? -7.381 0.456 3.533 1.00 98.44 78 THR A O 1
ATOM 586 N N . PHE A 1 79 ? -8.640 0.790 1.704 1.00 98.69 79 PHE A N 1
ATOM 587 C CA . PHE A 1 79 ? -7.530 1.238 0.865 1.00 98.69 79 PHE A CA 1
ATOM 588 C C . PHE A 1 79 ? -7.205 2.702 1.172 1.00 98.69 79 PHE A C 1
ATOM 590 O O . PHE A 1 79 ? -8.064 3.563 1.010 1.00 98.69 79 PHE A O 1
ATOM 597 N N . GLU A 1 80 ? -5.974 2.974 1.603 1.00 98.25 80 GLU A N 1
ATOM 598 C CA . GLU A 1 80 ? -5.511 4.332 1.929 1.00 98.25 80 GLU A CA 1
ATOM 599 C C . GLU A 1 80 ? -4.796 4.988 0.742 1.00 98.25 80 GLU A C 1
ATOM 601 O O . GLU A 1 80 ? -4.832 6.205 0.577 1.00 98.25 80 GLU A O 1
ATOM 606 N N . GLY A 1 81 ? -4.158 4.185 -0.115 1.00 98.31 81 GLY A N 1
ATOM 607 C CA . GLY A 1 81 ? -3.524 4.676 -1.334 1.00 98.31 81 GLY A CA 1
ATOM 608 C C . GLY A 1 81 ? -2.343 3.835 -1.808 1.00 98.31 81 GLY A C 1
ATOM 609 O O . GLY A 1 81 ? -1.820 2.980 -1.089 1.00 98.31 81 GLY A O 1
ATOM 610 N N . GLU A 1 82 ? -1.895 4.118 -3.030 1.00 98.31 82 GLU A N 1
ATOM 611 C CA . GLU A 1 82 ? -0.576 3.707 -3.509 1.0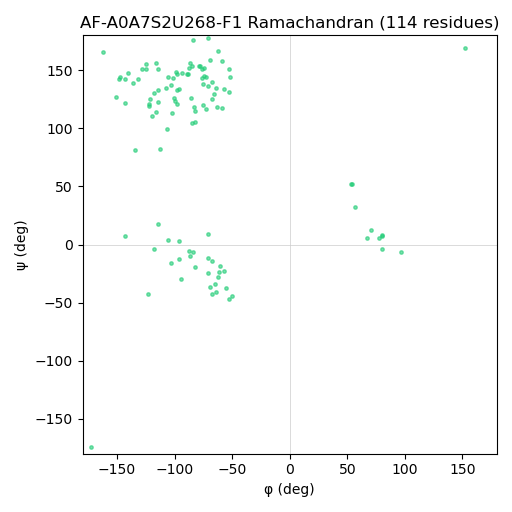0 98.31 82 GLU A CA 1
ATOM 612 C C . GLU A 1 82 ? 0.447 4.735 -3.004 1.00 98.31 82 GLU A C 1
ATOM 614 O O . GLU A 1 82 ? 0.495 5.869 -3.476 1.00 98.31 82 GLU A O 1
ATOM 619 N N . ILE A 1 83 ? 1.236 4.356 -1.998 1.00 97.56 83 ILE A N 1
ATOM 620 C CA . ILE A 1 83 ? 2.168 5.254 -1.295 1.00 97.56 83 ILE A CA 1
ATOM 621 C C . ILE A 1 83 ? 3.543 5.348 -1.967 1.00 97.56 83 ILE A C 1
ATOM 623 O O . ILE A 1 83 ? 4.364 6.183 -1.594 1.00 97.56 83 ILE A O 1
ATOM 627 N N . LEU A 1 84 ? 3.812 4.483 -2.947 1.00 97.44 84 LEU A N 1
ATOM 628 C CA . LEU A 1 84 ? 4.989 4.549 -3.808 1.00 97.44 84 LEU A CA 1
ATOM 629 C C . LEU A 1 84 ? 4.643 3.946 -5.166 1.00 97.44 84 LEU A C 1
ATOM 631 O O . LEU A 1 84 ? 4.224 2.791 -5.227 1.00 97.44 84 LEU A O 1
ATOM 635 N N . ALA A 1 85 ? 4.890 4.698 -6.234 1.00 95.38 85 ALA A N 1
ATOM 636 C CA . ALA A 1 85 ? 4.731 4.247 -7.611 1.00 95.38 85 ALA A CA 1
ATOM 637 C C . ALA A 1 85 ? 6.109 3.998 -8.238 1.00 95.38 85 ALA A C 1
ATOM 639 O O . ALA A 1 85 ? 7.047 4.754 -8.002 1.00 95.38 85 ALA A O 1
ATOM 640 N N . ASN A 1 86 ? 6.263 2.985 -9.094 1.00 93.00 86 ASN A N 1
ATOM 641 C CA . ASN A 1 86 ? 7.520 2.769 -9.829 1.00 93.00 86 ASN A CA 1
ATOM 642 C C . ASN A 1 86 ? 7.920 4.019 -10.628 1.00 93.00 86 ASN A C 1
ATOM 644 O O . ASN A 1 86 ? 9.087 4.390 -10.683 1.00 93.00 86 ASN A O 1
ATOM 648 N N . THR A 1 87 ? 6.917 4.700 -11.186 1.00 91.19 87 THR A N 1
ATOM 649 C CA . THR A 1 87 ? 7.051 5.936 -11.964 1.00 91.19 87 THR A CA 1
ATOM 650 C C . THR A 1 87 ? 7.499 7.141 -11.138 1.00 91.19 87 THR A C 1
ATOM 652 O O . THR A 1 87 ? 7.908 8.139 -11.726 1.00 91.19 87 THR A O 1
ATOM 655 N N . SER A 1 88 ? 7.460 7.076 -9.800 1.00 94.56 88 SER A N 1
ATOM 656 C CA . SER A 1 88 ? 8.003 8.135 -8.942 1.00 94.56 88 SER A CA 1
ATOM 657 C C . SER A 1 88 ? 9.512 8.003 -8.712 1.00 94.56 88 SER A C 1
ATOM 659 O O . SER A 1 88 ? 10.107 8.876 -8.080 1.00 94.56 88 SER A O 1
ATOM 661 N N . ILE A 1 89 ? 10.148 6.923 -9.181 1.00 92.88 89 ILE A N 1
ATOM 662 C CA . ILE A 1 89 ? 11.593 6.723 -9.057 1.00 92.88 89 ILE A CA 1
ATOM 663 C C . ILE A 1 89 ? 12.291 7.490 -10.182 1.00 92.88 89 ILE A C 1
ATOM 665 O O . ILE A 1 89 ? 12.131 7.184 -11.359 1.00 92.88 89 ILE A O 1
ATOM 669 N N . THR A 1 90 ? 13.079 8.497 -9.811 1.00 92.38 90 THR A N 1
ATOM 670 C CA . THR A 1 90 ? 13.791 9.372 -10.759 1.00 92.38 90 THR A CA 1
ATOM 671 C C . THR A 1 90 ? 15.234 8.950 -11.003 1.00 92.38 90 THR A C 1
ATOM 673 O O . THR A 1 90 ? 15.883 9.447 -11.923 1.00 92.38 90 THR A O 1
ATOM 676 N N . THR A 1 91 ? 15.758 8.037 -10.184 1.00 92.94 91 THR A N 1
ATOM 677 C CA . THR A 1 91 ? 17.071 7.444 -10.413 1.00 92.94 91 THR A CA 1
ATOM 678 C C . THR A 1 91 ? 17.020 6.611 -11.696 1.00 92.94 91 THR A C 1
ATOM 680 O O . THR A 1 91 ? 16.104 5.806 -11.851 1.00 92.94 91 THR A O 1
ATOM 683 N N . PRO A 1 92 ? 17.960 6.797 -12.637 1.00 89.31 92 PRO A N 1
ATOM 684 C CA . PRO A 1 92 ? 18.006 5.976 -13.834 1.00 89.31 92 PRO A CA 1
ATOM 685 C C . PRO A 1 92 ? 18.533 4.577 -13.505 1.00 89.31 92 PRO A C 1
ATOM 687 O O . PRO A 1 92 ? 19.446 4.407 -12.691 1.00 89.31 92 PRO A O 1
ATOM 690 N N . LEU A 1 93 ? 17.995 3.575 -14.195 1.00 86.81 93 LEU A N 1
ATOM 691 C CA . LEU A 1 93 ? 18.595 2.247 -14.223 1.00 86.81 93 LEU A CA 1
ATOM 692 C C . LEU A 1 93 ? 19.852 2.246 -15.112 1.00 86.81 93 LEU A C 1
ATOM 694 O O . LEU A 1 93 ? 19.933 3.033 -16.062 1.00 86.81 93 LEU A O 1
ATOM 698 N N . PRO A 1 94 ? 20.829 1.363 -14.838 1.00 88.81 94 PRO A N 1
ATOM 699 C CA . PRO A 1 94 ? 21.962 1.147 -15.727 1.00 88.81 94 PRO A CA 1
ATOM 700 C C . PRO A 1 94 ? 21.538 0.840 -17.176 1.00 88.81 94 PRO A C 1
ATOM 702 O O . PRO A 1 94 ? 20.481 0.239 -17.399 1.00 88.81 94 PRO A O 1
ATOM 705 N N . PRO A 1 95 ? 22.365 1.198 -18.177 1.00 86.56 95 PRO A N 1
ATOM 706 C CA . PRO A 1 95 ? 22.116 0.817 -19.563 1.00 86.56 95 PRO A CA 1
ATOM 707 C C . PRO A 1 95 ? 21.908 -0.697 -19.712 1.00 86.56 95 PRO A C 1
ATOM 709 O O . PRO A 1 95 ? 22.712 -1.484 -19.216 1.00 86.56 95 PRO A O 1
ATOM 712 N N . GLY A 1 96 ? 20.849 -1.096 -20.421 1.00 80.12 96 GLY A N 1
ATOM 713 C CA . GLY A 1 96 ? 20.503 -2.504 -20.664 1.00 80.12 96 GLY A CA 1
ATOM 714 C C . GLY A 1 96 ? 19.454 -3.095 -19.714 1.00 80.12 96 GLY A C 1
ATOM 715 O O . GLY A 1 96 ? 18.986 -4.203 -19.959 1.00 80.12 96 GLY A O 1
ATOM 716 N N . GLU A 1 97 ? 19.041 -2.368 -18.677 1.00 81.69 97 GLU A N 1
ATOM 717 C CA . GLU A 1 97 ? 17.934 -2.775 -17.804 1.00 81.69 97 GLU A CA 1
ATOM 718 C C . GLU A 1 97 ? 16.555 -2.507 -18.449 1.00 81.69 97 GLU A C 1
ATOM 720 O O . GLU A 1 97 ? 16.411 -1.572 -19.240 1.00 81.69 97 GLU A O 1
ATOM 725 N N . PRO A 1 98 ? 15.499 -3.263 -18.085 1.00 73.69 98 PRO A N 1
ATOM 726 C CA . PRO A 1 98 ? 14.173 -3.207 -18.719 1.00 73.69 98 PRO A CA 1
ATOM 727 C C . PRO A 1 98 ? 13.362 -1.928 -18.425 1.00 73.69 98 PRO A C 1
ATOM 729 O O . PRO A 1 98 ? 12.182 -1.866 -18.757 1.00 73.69 98 PRO A O 1
ATOM 732 N N . GLY A 1 99 ? 13.959 -0.909 -17.797 1.00 78.62 99 GLY A N 1
ATOM 733 C CA . GLY A 1 99 ? 13.318 0.390 -17.558 1.00 78.62 99 GLY A CA 1
ATOM 734 C C . GLY A 1 99 ? 12.347 0.449 -16.371 1.00 78.62 99 GLY A C 1
ATOM 735 O O . GLY A 1 99 ? 11.682 1.465 -16.203 1.00 78.62 99 GLY A O 1
ATOM 736 N N . PHE A 1 100 ? 12.273 -0.595 -15.537 1.00 84.81 100 PHE A N 1
ATOM 737 C CA . PHE A 1 100 ? 11.422 -0.632 -14.342 1.00 84.81 100 PHE A CA 1
ATOM 738 C C . PHE A 1 100 ? 12.157 -1.219 -13.139 1.00 84.81 100 PHE A C 1
ATOM 740 O O . PHE A 1 100 ? 12.844 -2.237 -13.251 1.00 84.81 100 PHE A O 1
ATOM 747 N N . TYR A 1 101 ? 11.965 -0.617 -11.965 1.00 89.31 101 TYR A N 1
ATOM 748 C CA . TYR A 1 101 ? 12.537 -1.133 -10.723 1.00 89.31 101 TYR A CA 1
ATOM 749 C C . TYR A 1 101 ? 11.759 -2.346 -10.215 1.00 89.31 101 TYR A C 1
ATOM 751 O O . TYR A 1 101 ? 10.530 -2.390 -10.271 1.00 89.31 101 TYR A O 1
ATOM 759 N N . ARG A 1 102 ? 12.459 -3.325 -9.640 1.00 89.69 102 ARG A N 1
ATOM 760 C CA . ARG A 1 102 ? 11.807 -4.381 -8.865 1.00 89.69 102 ARG A CA 1
ATOM 761 C C . ARG A 1 102 ? 11.562 -3.880 -7.444 1.00 89.69 102 ARG A C 1
ATOM 763 O O . ARG A 1 102 ? 12.508 -3.585 -6.721 1.00 89.69 102 ARG A O 1
ATOM 770 N N . ILE A 1 103 ? 10.294 -3.814 -7.050 1.00 92.06 103 ILE A N 1
ATOM 771 C CA . ILE A 1 103 ? 9.861 -3.382 -5.718 1.00 92.06 103 ILE A CA 1
ATOM 772 C C . ILE A 1 103 ? 9.179 -4.577 -5.055 1.00 92.06 103 ILE A C 1
ATOM 774 O O . ILE A 1 103 ? 8.154 -5.049 -5.542 1.00 92.06 103 ILE A O 1
ATOM 778 N N . GLU A 1 104 ? 9.766 -5.109 -3.981 1.00 95.75 104 GLU A N 1
ATOM 779 C CA . GLU A 1 104 ? 9.282 -6.317 -3.302 1.00 95.75 104 GLU A CA 1
ATOM 780 C C . GLU A 1 104 ? 9.408 -6.192 -1.777 1.00 95.75 104 GLU A C 1
ATOM 782 O O . GLU A 1 104 ? 10.346 -5.589 -1.262 1.00 95.75 104 GLU A O 1
ATOM 787 N N . ARG A 1 105 ? 8.473 -6.820 -1.048 1.00 97.31 105 ARG A N 1
ATOM 788 C CA . ARG A 1 105 ? 8.523 -7.019 0.416 1.00 97.31 105 ARG A CA 1
ATOM 789 C C . ARG A 1 105 ? 8.739 -5.730 1.234 1.00 97.31 105 ARG A C 1
ATOM 791 O O . ARG A 1 105 ? 9.608 -5.728 2.117 1.00 97.31 105 ARG A O 1
ATOM 798 N N . PRO A 1 106 ? 7.935 -4.674 1.022 1.00 97.81 106 PRO A N 1
ATOM 799 C CA . PRO A 1 106 ? 8.079 -3.423 1.754 1.00 97.81 106 PRO A CA 1
ATOM 800 C C . PRO A 1 106 ? 7.931 -3.622 3.267 1.00 97.81 106 PRO A C 1
ATOM 802 O O . PRO A 1 106 ? 7.360 -4.612 3.746 1.00 97.81 106 PRO A O 1
ATOM 805 N N . LYS A 1 107 ? 8.486 -2.680 4.027 1.00 97.25 107 LYS A N 1
ATOM 806 C CA . LYS A 1 107 ? 8.363 -2.584 5.483 1.00 97.25 107 LYS A CA 1
ATOM 807 C C . LYS A 1 107 ? 7.992 -1.151 5.830 1.00 97.25 107 LYS A C 1
ATOM 809 O O . LYS A 1 107 ? 8.482 -0.228 5.187 1.00 97.25 107 LYS A O 1
ATOM 814 N N . LEU A 1 108 ? 7.133 -0.997 6.828 1.00 94.62 108 LEU A N 1
ATOM 815 C CA . LEU A 1 108 ? 6.704 0.292 7.353 1.00 94.62 108 LEU A CA 1
ATOM 816 C C . LEU A 1 108 ? 7.148 0.373 8.812 1.00 94.62 108 LEU A C 1
ATOM 818 O O . LEU A 1 108 ? 6.952 -0.578 9.569 1.00 94.62 108 LEU A O 1
ATOM 822 N N . LEU A 1 109 ? 7.792 1.477 9.171 1.00 94.75 109 LEU A N 1
ATOM 823 C CA . LEU A 1 109 ? 8.367 1.744 10.485 1.00 94.75 109 LEU A CA 1
ATOM 824 C C . LEU A 1 109 ? 8.151 3.226 10.784 1.00 94.75 109 LEU A C 1
ATOM 826 O O . LEU A 1 109 ? 8.286 4.041 9.877 1.00 94.75 109 LEU A O 1
ATOM 830 N N . TYR A 1 110 ? 7.867 3.546 12.041 1.00 95.25 110 TYR A N 1
ATOM 831 C CA . TYR A 1 110 ? 7.815 4.918 12.534 1.00 95.25 110 TYR A CA 1
ATOM 832 C C . TYR A 1 110 ? 9.150 5.293 13.184 1.00 95.25 110 TYR A C 1
ATOM 834 O O . TYR A 1 110 ? 9.694 4.536 13.994 1.00 95.25 110 TYR A O 1
ATOM 842 N N . ASN A 1 111 ? 9.668 6.468 12.853 1.00 95.94 111 ASN A N 1
ATOM 843 C CA . ASN A 1 111 ? 10.824 7.092 13.468 1.00 95.94 111 ASN A CA 1
ATOM 844 C C . ASN A 1 111 ? 10.393 8.267 14.356 1.00 95.94 111 ASN A C 1
ATOM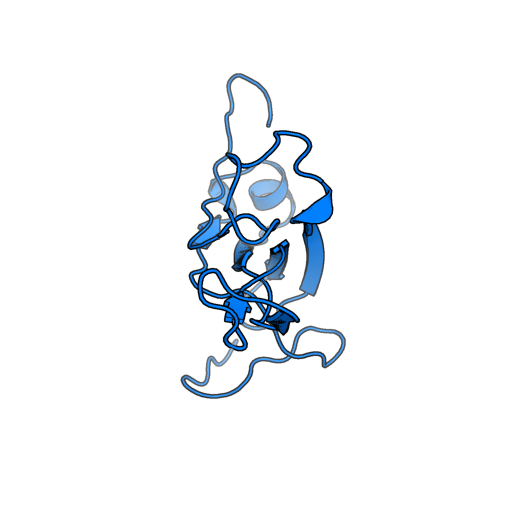 846 O O . ASN A 1 111 ? 10.226 9.402 13.903 1.00 95.94 111 ASN A O 1
ATOM 850 N N . ALA A 1 112 ? 10.331 8.002 15.662 1.00 95.81 112 ALA A N 1
ATOM 851 C CA . ALA A 1 112 ? 9.961 8.987 16.674 1.00 95.81 112 ALA A CA 1
ATOM 852 C C . ALA A 1 112 ? 10.901 10.203 16.751 1.00 95.81 112 ALA A C 1
ATOM 854 O O . ALA A 1 112 ? 10.481 11.259 17.209 1.00 95.81 112 ALA A O 1
ATOM 855 N N . LEU A 1 113 ? 12.160 10.085 16.306 1.00 97.56 113 LEU A N 1
ATOM 856 C CA . LEU A 1 113 ? 13.104 11.211 16.327 1.00 97.56 113 LEU A CA 1
ATOM 857 C C . LEU A 1 113 ? 12.759 12.285 15.295 1.00 97.56 113 LEU A C 1
ATOM 859 O O . LEU A 1 113 ? 13.177 13.430 15.441 1.00 97.56 113 LEU A O 1
ATOM 863 N N . THR A 1 114 ? 12.044 11.904 14.238 1.00 97.00 114 THR A N 1
ATOM 864 C CA . THR A 1 114 ? 11.701 12.798 13.128 1.00 97.00 114 THR A CA 1
ATOM 865 C C . THR A 1 114 ? 10.205 13.007 12.958 1.00 97.00 114 THR A C 1
ATOM 867 O O . THR A 1 114 ? 9.838 13.798 12.095 1.00 97.00 114 THR A O 1
ATOM 870 N N . ASP A 1 115 ? 9.372 12.319 13.742 1.00 94.00 115 ASP A N 1
ATOM 871 C CA . ASP A 1 115 ? 7.911 12.314 13.593 1.00 94.00 115 ASP A CA 1
ATOM 872 C C . ASP A 1 115 ? 7.497 11.914 12.162 1.00 94.00 115 ASP A C 1
ATOM 874 O O . ASP A 1 115 ? 6.825 12.654 11.441 1.00 94.00 115 ASP A O 1
ATOM 878 N N . ARG A 1 116 ? 8.037 10.776 11.694 1.00 88.56 116 ARG A N 1
ATOM 879 C CA . ARG A 1 116 ? 7.867 10.248 10.326 1.00 88.56 116 ARG A CA 1
ATOM 880 C C . ARG A 1 116 ? 7.730 8.742 10.296 1.00 88.56 116 ARG A C 1
ATOM 882 O O . ARG A 1 116 ? 8.362 8.094 11.153 1.00 88.56 116 ARG A O 1
#

Mean predicted aligned error: 4.29 Å

Foldseek 3Di:
DADDDPPDFAAAPVRHGDAFPLKDKDALVQAPVSVVPVKIKIKGFGFFDWDCQALVRDTDTAGFFMWIWIDNPVRHTHTPDGPGGQVVDPDADPPSHPGTDHDGNDDDGADPVVND

Radius of gyration: 16.46 Å; Cα contacts (8 Å, |Δi|>4): 230; chains: 1; bounding box: 38×32×44 Å